Protein AF-A0A0F9SRW5-F1 (afdb_monomer_lite)

Organism: NCBI:txid412755

Structure (mmCIF, N/CA/C/O backbone):
data_AF-A0A0F9SRW5-F1
#
_entry.id   AF-A0A0F9SRW5-F1
#
loop_
_atom_site.group_PDB
_atom_site.id
_atom_site.type_symbol
_atom_site.label_atom_id
_atom_site.label_alt_id
_atom_site.label_comp_id
_atom_site.label_asym_id
_atom_site.label_entity_id
_atom_site.label_seq_id
_atom_site.pdbx_PDB_ins_code
_atom_site.Cartn_x
_atom_site.Cartn_y
_atom_site.Cartn_z
_atom_site.occupancy
_atom_site.B_iso_or_equiv
_atom_site.auth_seq_id
_atom_site.auth_comp_id
_atom_site.auth_asym_id
_atom_site.auth_atom_id
_atom_site.pdbx_PDB_model_num
ATOM 1 N N . MET A 1 1 ? -14.595 15.034 21.358 1.00 38.56 1 MET A N 1
ATOM 2 C CA . MET A 1 1 ? -15.049 13.667 21.030 1.00 38.56 1 MET A CA 1
ATOM 3 C C . MET A 1 1 ? -14.320 13.246 19.767 1.00 38.56 1 MET A C 1
ATOM 5 O O . MET A 1 1 ? -14.641 13.761 18.704 1.00 38.56 1 MET A O 1
ATOM 9 N N . ALA A 1 2 ? -13.262 12.443 19.890 1.00 40.38 2 ALA A N 1
ATOM 10 C CA . ALA A 1 2 ? -12.599 11.871 18.722 1.00 40.38 2 ALA A CA 1
ATOM 11 C C . ALA A 1 2 ? -13.550 10.826 18.127 1.00 40.38 2 ALA A C 1
ATOM 13 O O . ALA A 1 2 ? -14.071 10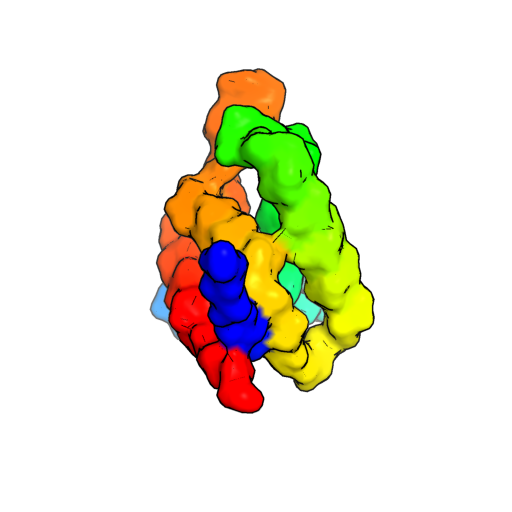.000 18.872 1.00 40.38 2 ALA A O 1
ATOM 14 N N . LYS A 1 3 ? -13.838 10.898 16.824 1.00 45.38 3 LYS A N 1
ATOM 15 C CA . LYS A 1 3 ? -14.499 9.785 16.140 1.00 45.38 3 LYS A CA 1
ATOM 16 C C . LYS A 1 3 ? -13.555 8.591 16.265 1.00 45.38 3 LYS A C 1
ATOM 18 O O . LYS A 1 3 ? -12.426 8.692 15.789 1.00 45.38 3 LYS A O 1
ATOM 23 N N . GLU A 1 4 ? -13.983 7.518 16.925 1.00 49.00 4 GLU A N 1
ATOM 24 C CA . GLU A 1 4 ? -13.335 6.216 16.772 1.00 49.00 4 GLU A CA 1
ATOM 25 C C . GLU A 1 4 ? -13.381 5.894 15.280 1.00 49.00 4 GLU A C 1
ATOM 27 O O . GLU A 1 4 ? -14.442 5.652 14.705 1.00 49.00 4 GLU A O 1
ATOM 32 N N . GLY A 1 5 ? -12.239 6.051 14.617 1.00 60.34 5 GLY A N 1
ATOM 33 C CA . GLY A 1 5 ? -12.093 5.614 13.245 1.00 60.34 5 GLY A CA 1
ATOM 34 C C . GLY A 1 5 ? -12.158 4.098 13.257 1.00 60.34 5 GLY A C 1
ATOM 35 O O . GLY A 1 5 ? -11.342 3.462 13.918 1.00 60.34 5 GLY A O 1
ATOM 36 N N . THR A 1 6 ? -13.155 3.531 12.588 1.00 82.69 6 THR A N 1
ATOM 37 C CA . THR A 1 6 ? -13.296 2.083 12.440 1.00 82.69 6 THR A CA 1
ATOM 38 C C . THR A 1 6 ? -12.045 1.528 11.772 1.00 82.69 6 THR A C 1
ATOM 40 O O . THR A 1 6 ? -11.682 1.994 10.689 1.00 82.69 6 THR A O 1
ATOM 43 N N . ASN A 1 7 ? -11.396 0.545 12.398 1.00 91.50 7 ASN A N 1
ATOM 44 C CA . ASN A 1 7 ? -10.249 -0.134 11.805 1.00 91.50 7 ASN A CA 1
ATOM 45 C C . ASN A 1 7 ? -10.617 -0.734 10.437 1.00 91.50 7 ASN A C 1
ATOM 47 O O . ASN A 1 7 ? -11.784 -1.021 10.139 1.00 91.50 7 ASN A O 1
ATOM 51 N N . LYS A 1 8 ? -9.604 -0.901 9.592 1.00 94.38 8 LYS A N 1
ATOM 52 C CA . LYS A 1 8 ? -9.723 -1.333 8.203 1.00 94.38 8 LYS A CA 1
ATOM 53 C C . LYS A 1 8 ? -8.964 -2.623 7.978 1.00 94.38 8 LYS A C 1
ATOM 55 O O . LYS A 1 8 ? -7.760 -2.668 8.203 1.00 94.38 8 LYS A O 1
ATOM 60 N N . LEU A 1 9 ? -9.649 -3.644 7.482 1.00 93.94 9 LEU A N 1
ATOM 61 C CA . LEU A 1 9 ? -9.029 -4.901 7.092 1.00 93.94 9 LEU A CA 1
ATOM 62 C C . LEU A 1 9 ? -8.623 -4.827 5.617 1.00 93.94 9 LEU A C 1
ATOM 64 O O . LEU A 1 9 ? -9.476 -4.774 4.732 1.00 93.94 9 LEU A O 1
ATOM 68 N N . LEU A 1 10 ? -7.318 -4.795 5.352 1.00 94.12 10 LEU A N 1
ATO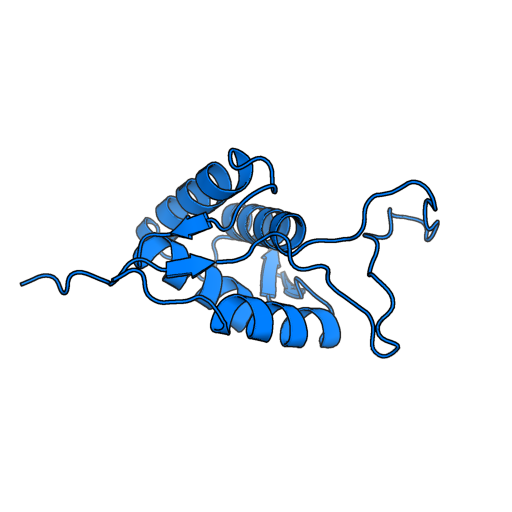M 69 C CA . LEU A 1 10 ? -6.754 -4.686 4.008 1.00 94.12 10 LEU A CA 1
ATOM 70 C C . LEU A 1 10 ? -6.113 -6.010 3.583 1.00 94.12 10 LEU A C 1
ATOM 72 O O . LEU A 1 10 ? -5.138 -6.456 4.193 1.00 94.12 10 LEU A O 1
ATOM 76 N N . ASP A 1 11 ? -6.611 -6.624 2.506 1.00 93.81 11 ASP A N 1
ATOM 77 C CA . ASP A 1 11 ? -5.985 -7.827 1.949 1.00 93.81 11 ASP A CA 1
ATOM 78 C C . ASP A 1 11 ? -4.741 -7.463 1.123 1.00 93.81 11 ASP A C 1
ATOM 80 O O . ASP A 1 11 ? -4.815 -7.155 -0.068 1.00 93.81 11 ASP A O 1
ATOM 84 N N . ILE A 1 12 ? -3.578 -7.515 1.778 1.00 92.12 12 ILE A N 1
ATOM 85 C CA . ILE A 1 12 ? -2.265 -7.206 1.192 1.00 92.12 12 ILE A CA 1
ATOM 86 C C . ILE A 1 12 ? -1.696 -8.326 0.302 1.00 92.12 12 ILE A C 1
ATOM 88 O O . ILE A 1 12 ? -0.592 -8.190 -0.232 1.00 92.12 12 ILE A O 1
ATOM 92 N N . ARG A 1 13 ? -2.413 -9.443 0.153 1.00 91.31 13 ARG A N 1
ATOM 93 C CA . ARG A 1 13 ? -1.967 -10.637 -0.588 1.00 91.31 13 ARG A CA 1
ATOM 94 C C . ARG A 1 13 ? -2.369 -10.591 -2.053 1.00 91.31 13 ARG A C 1
ATOM 96 O O . ARG A 1 13 ? -1.825 -11.341 -2.856 1.00 91.31 13 ARG A O 1
ATOM 103 N N . GLN A 1 14 ? -3.310 -9.709 -2.383 1.00 91.56 14 GLN A N 1
ATOM 104 C CA . GLN A 1 14 ? -3.807 -9.507 -3.736 1.00 91.56 14 GLN A CA 1
ATOM 105 C C . GLN A 1 14 ? -2.645 -9.268 -4.702 1.00 91.56 14 GLN A C 1
ATOM 107 O O . GLN A 1 14 ? -1.794 -8.411 -4.459 1.00 91.56 14 GLN A O 1
ATOM 112 N N . VAL A 1 15 ? -2.606 -10.054 -5.774 1.00 91.00 15 VAL A N 1
ATOM 113 C CA . VAL A 1 15 ? -1.595 -9.971 -6.829 1.00 91.00 15 VAL A CA 1
ATOM 114 C C . VAL A 1 15 ? -2.011 -8.899 -7.828 1.00 91.00 15 VAL A C 1
ATOM 116 O O . VAL A 1 15 ? -3.156 -8.880 -8.279 1.00 91.00 15 VAL A O 1
ATOM 119 N N . LEU A 1 16 ? -1.084 -8.009 -8.173 1.00 87.50 16 LEU A N 1
ATOM 120 C CA . LEU A 1 16 ? -1.275 -7.047 -9.249 1.00 87.50 16 LEU A CA 1
ATOM 121 C C . LEU A 1 16 ? -1.160 -7.746 -10.599 1.00 87.50 16 LEU A C 1
ATOM 123 O O . LEU A 1 16 ? -0.338 -8.645 -10.771 1.00 87.50 16 LEU A O 1
ATOM 127 N N . THR A 1 17 ? -1.941 -7.291 -11.570 1.00 86.56 17 THR A N 1
ATOM 128 C CA . THR A 1 17 ? -2.006 -7.880 -12.907 1.00 86.56 17 THR A CA 1
ATOM 129 C C . THR A 1 17 ? -1.952 -6.807 -13.984 1.00 86.56 17 THR A C 1
ATOM 131 O O . THR A 1 17 ? -2.408 -5.685 -13.778 1.00 86.56 17 THR A O 1
ATOM 134 N N . ASP A 1 18 ? -1.435 -7.155 -15.156 1.00 81.25 18 ASP A N 1
ATOM 135 C CA . ASP A 1 18 ? -1.562 -6.318 -16.346 1.00 81.25 18 ASP A CA 1
ATOM 136 C C . ASP A 1 18 ? -2.999 -6.330 -16.914 1.00 81.25 18 ASP A C 1
ATOM 138 O O . ASP A 1 18 ? -3.918 -6.942 -16.358 1.00 81.25 18 ASP A O 1
ATOM 142 N N . PHE A 1 19 ? -3.200 -5.650 -18.047 1.00 77.62 19 PHE A N 1
ATOM 143 C CA . PHE A 1 19 ? -4.489 -5.597 -18.748 1.00 77.62 19 PHE A CA 1
ATOM 144 C C . PHE A 1 19 ? -4.972 -6.949 -19.283 1.00 77.62 19 PHE A C 1
ATOM 146 O O . PHE A 1 19 ? -6.160 -7.104 -19.559 1.00 77.62 19 PHE A O 1
ATOM 153 N N . GLU A 1 20 ? -4.069 -7.912 -19.456 1.00 83.56 20 GLU A N 1
ATOM 154 C CA . GLU A 1 20 ? -4.391 -9.270 -19.890 1.00 83.56 20 GLU A CA 1
ATOM 155 C C . GLU A 1 20 ? -4.671 -10.195 -18.691 1.00 83.56 20 GLU A C 1
ATOM 157 O O . GLU A 1 20 ? -4.930 -11.385 -18.876 1.00 83.56 20 GLU A O 1
ATOM 162 N N . GLY A 1 21 ? -4.627 -9.664 -17.461 1.00 82.06 21 GLY A N 1
ATOM 163 C CA . GLY A 1 21 ? -4.814 -10.421 -16.226 1.00 82.06 21 GLY A CA 1
ATOM 164 C C . GLY A 1 21 ? -3.588 -11.239 -15.814 1.00 82.06 21 GLY A C 1
ATOM 165 O O . GLY A 1 21 ? -3.698 -12.090 -14.930 1.00 82.06 21 GLY A O 1
ATOM 166 N N . LYS A 1 22 ? -2.420 -11.011 -16.425 1.00 84.75 22 LYS A N 1
ATOM 167 C CA . LYS A 1 22 ? -1.185 -11.711 -16.052 1.00 84.75 22 LYS A CA 1
ATOM 168 C C . LYS A 1 22 ? -0.547 -11.034 -14.842 1.00 84.75 22 LYS A C 1
ATOM 170 O O . LYS A 1 22 ? -0.476 -9.805 -14.823 1.00 84.75 22 LYS A O 1
ATOM 175 N N . PRO A 1 23 ? -0.042 -11.794 -13.857 1.00 86.00 23 PRO A N 1
ATOM 176 C CA . PRO A 1 23 ? 0.654 -11.225 -12.711 1.00 86.00 23 PRO A CA 1
ATOM 177 C C . PRO A 1 23 ? 1.804 -10.301 -13.111 1.00 86.00 23 PRO A C 1
ATOM 179 O O . PRO A 1 23 ? 2.667 -10.666 -13.914 1.00 86.00 23 PRO A O 1
ATOM 182 N N . LEU A 1 24 ? 1.841 -9.113 -12.510 1.00 82.19 24 LEU A N 1
ATOM 183 C CA . LEU A 1 24 ? 2.981 -8.219 -12.629 1.00 82.19 24 LEU A CA 1
ATOM 184 C C . LEU A 1 24 ? 4.150 -8.777 -11.824 1.00 82.19 24 LEU A C 1
ATOM 186 O O . LEU A 1 24 ? 4.009 -9.217 -10.681 1.00 82.19 24 LEU A O 1
ATOM 190 N N . LYS A 1 25 ? 5.346 -8.673 -12.388 1.00 78.44 25 LYS A N 1
ATOM 191 C CA . LYS A 1 25 ? 6.607 -8.912 -11.687 1.00 78.44 25 LYS A CA 1
ATOM 192 C C . LYS A 1 25 ? 7.355 -7.590 -11.661 1.00 78.44 25 LYS A C 1
ATOM 194 O O . LYS A 1 25 ? 7.468 -6.962 -12.713 1.00 78.44 25 LYS A O 1
ATOM 199 N N . PHE A 1 26 ? 7.854 -7.149 -10.502 1.00 67.69 26 PHE A N 1
ATOM 200 C CA . PHE A 1 26 ? 8.754 -5.996 -10.482 1.00 67.69 26 PHE A CA 1
ATOM 201 C C . PHE A 1 26 ? 9.913 -6.290 -11.431 1.00 67.69 26 PHE A C 1
ATOM 203 O O . PHE A 1 26 ? 10.690 -7.215 -11.191 1.00 67.69 26 PHE A O 1
ATOM 210 N N . GLN A 1 27 ? 9.996 -5.528 -12.519 1.00 57.00 27 GLN A N 1
ATOM 211 C CA . GLN A 1 27 ? 11.161 -5.564 -13.383 1.00 57.00 27 GLN A CA 1
ATOM 212 C C . GLN A 1 27 ? 12.346 -5.085 -12.550 1.00 57.00 27 GLN A C 1
ATOM 214 O O . GLN A 1 27 ? 12.288 -4.010 -11.945 1.00 57.00 27 GLN A O 1
ATOM 219 N N . GLU A 1 28 ? 13.406 -5.885 -12.485 1.00 49.25 28 GLU A N 1
ATOM 220 C CA . GLU A 1 28 ? 14.690 -5.313 -12.118 1.00 49.25 28 GLU A CA 1
ATOM 221 C C . GLU A 1 28 ? 15.163 -4.395 -13.244 1.00 49.25 28 GLU A C 1
ATOM 223 O O . GLU A 1 28 ? 14.834 -4.569 -14.423 1.00 49.25 28 GLU A O 1
ATOM 228 N N . VAL A 1 29 ? 15.903 -3.374 -12.825 1.00 42.75 29 VAL A N 1
ATOM 229 C CA . VAL A 1 29 ? 16.662 -2.463 -13.677 1.00 42.75 29 VAL A CA 1
ATOM 230 C C . VAL A 1 29 ? 17.392 -3.295 -14.747 1.00 42.75 29 VAL A C 1
ATOM 232 O O . VAL A 1 29 ? 17.975 -4.321 -14.414 1.00 42.75 29 VAL A O 1
ATOM 235 N N . ASP A 1 30 ? 17.306 -2.875 -16.013 1.00 41.16 30 ASP A N 1
ATOM 236 C CA . ASP A 1 30 ? 17.830 -3.543 -17.227 1.00 41.16 30 ASP A CA 1
ATOM 237 C C . ASP A 1 30 ? 16.932 -4.589 -17.924 1.00 41.16 30 ASP A C 1
ATOM 239 O O . ASP A 1 30 ? 17.375 -5.294 -18.832 1.00 41.16 30 ASP A O 1
ATOM 243 N N . GLY A 1 31 ? 15.633 -4.640 -17.608 1.00 50.94 31 GLY A N 1
ATOM 244 C CA . GLY A 1 31 ? 14.630 -5.243 -18.503 1.00 50.94 31 GLY A CA 1
ATOM 245 C C . GLY A 1 31 ? 14.613 -6.776 -18.550 1.00 50.94 31 GLY A C 1
ATOM 246 O O . GLY A 1 31 ? 13.966 -7.352 -19.427 1.00 50.94 31 GLY A O 1
ATOM 247 N N . GLN A 1 32 ? 15.276 -7.455 -17.610 1.00 49.16 32 GLN A N 1
ATOM 248 C CA . GLN A 1 32 ? 15.147 -8.903 -17.442 1.00 49.16 32 GLN A CA 1
ATOM 249 C C . GLN A 1 32 ? 14.019 -9.242 -16.465 1.00 49.16 32 GLN A C 1
ATOM 251 O O . GLN A 1 32 ? 14.053 -8.906 -15.282 1.00 49.16 32 GLN A O 1
ATOM 256 N N . VAL A 1 33 ? 13.014 -9.962 -16.965 1.00 55.66 33 VAL A N 1
ATOM 257 C CA . VAL A 1 33 ? 12.001 -10.607 -16.127 1.00 55.66 33 VAL A CA 1
ATOM 258 C C . VAL A 1 33 ? 12.603 -11.899 -15.584 1.00 55.66 33 VAL A C 1
ATOM 260 O O . VAL A 1 33 ? 12.744 -12.883 -16.307 1.00 55.66 33 VAL A O 1
ATOM 263 N N . LEU A 1 34 ? 12.959 -11.903 -14.303 1.00 55.88 34 LEU A N 1
ATOM 264 C CA . LEU A 1 34 ? 13.384 -13.111 -13.603 1.00 55.88 34 LEU A CA 1
ATOM 265 C C . LEU A 1 34 ? 12.160 -14.020 -13.385 1.00 55.88 34 LEU A C 1
ATOM 267 O O . LEU A 1 34 ? 11.242 -13.695 -12.628 1.00 55.88 34 LEU A O 1
ATOM 271 N N . ALA A 1 35 ? 12.101 -15.137 -14.117 1.00 58.75 35 ALA A N 1
ATOM 272 C CA . ALA A 1 35 ? 10.949 -16.044 -14.136 1.00 58.75 35 ALA A CA 1
ATOM 273 C C . ALA A 1 35 ? 10.650 -16.678 -12.764 1.00 58.75 35 ALA A C 1
ATOM 275 O O . ALA A 1 35 ? 9.497 -17.008 -12.486 1.00 58.75 35 ALA A O 1
ATOM 276 N N . ASP A 1 36 ? 11.661 -16.784 -11.908 1.00 64.94 36 ASP A N 1
ATOM 277 C CA . ASP A 1 36 ? 11.634 -17.330 -10.551 1.00 64.94 36 ASP A CA 1
ATOM 278 C C . ASP A 1 36 ? 11.204 -16.319 -9.477 1.00 64.94 36 ASP A C 1
ATOM 280 O O . ASP A 1 36 ? 11.032 -16.699 -8.316 1.00 64.94 36 ASP A O 1
ATOM 284 N N . ARG A 1 37 ? 10.979 -15.045 -9.831 1.00 66.00 37 ARG A N 1
ATOM 285 C CA . ARG A 1 37 ? 10.481 -14.074 -8.854 1.00 66.00 37 ARG A CA 1
ATOM 286 C C . ARG A 1 37 ? 9.005 -14.270 -8.518 1.00 66.00 37 ARG A C 1
ATOM 288 O O . ARG A 1 37 ? 8.211 -14.548 -9.429 1.00 66.00 37 ARG A O 1
ATOM 295 N N . PRO A 1 38 ? 8.649 -14.077 -7.230 1.00 73.25 38 PRO A N 1
ATOM 296 C CA . PRO A 1 38 ? 7.267 -14.103 -6.785 1.00 73.25 38 PRO A CA 1
ATOM 297 C C . PRO A 1 38 ? 6.474 -12.973 -7.440 1.00 73.25 38 PRO A C 1
ATOM 299 O O . PRO A 1 38 ? 7.017 -11.909 -7.754 1.00 73.25 38 PRO A O 1
ATOM 302 N N . ASP A 1 39 ? 5.181 -13.218 -7.623 1.00 85.44 39 ASP A N 1
ATOM 303 C CA . ASP A 1 39 ? 4.260 -12.231 -8.167 1.00 85.44 39 ASP A CA 1
ATOM 304 C C . ASP A 1 39 ? 4.182 -10.988 -7.272 1.00 85.44 39 ASP A C 1
ATOM 306 O O . ASP A 1 39 ? 4.283 -11.045 -6.040 1.00 85.44 39 ASP A O 1
ATOM 310 N N . THR A 1 40 ? 3.991 -9.836 -7.906 1.00 87.06 40 THR A N 1
ATOM 311 C CA . THR A 1 40 ? 3.899 -8.553 -7.212 1.00 87.06 40 THR A CA 1
ATOM 312 C C . THR A 1 40 ? 2.570 -8.461 -6.482 1.00 87.06 40 THR A C 1
ATOM 314 O O . THR A 1 40 ? 1.528 -8.253 -7.093 1.00 87.06 40 THR A O 1
ATOM 317 N N . THR A 1 41 ? 2.603 -8.590 -5.159 1.00 90.94 41 THR A N 1
ATOM 318 C CA . THR A 1 41 ? 1.416 -8.383 -4.317 1.00 90.94 41 THR A CA 1
ATOM 319 C C . THR A 1 41 ? 1.259 -6.934 -3.860 1.00 90.94 41 THR A C 1
ATOM 321 O O . THR A 1 41 ? 2.229 -6.166 -3.823 1.00 90.94 41 THR A O 1
ATOM 324 N N . LEU A 1 42 ? 0.051 -6.584 -3.411 1.00 91.50 42 LEU A N 1
ATOM 325 C CA . LEU A 1 42 ? -0.263 -5.294 -2.806 1.00 91.50 42 LEU A CA 1
ATOM 326 C C . LEU A 1 42 ? 0.693 -4.959 -1.651 1.00 91.50 42 LEU A C 1
ATOM 328 O O . LEU A 1 42 ? 1.143 -3.820 -1.553 1.00 91.50 42 LEU A O 1
ATOM 332 N N . LYS A 1 43 ? 1.094 -5.945 -0.832 1.00 91.50 43 LYS A N 1
ATOM 333 C CA . LYS A 1 43 ? 2.106 -5.766 0.226 1.00 91.50 43 LYS A CA 1
ATOM 334 C C . LYS A 1 43 ? 3.365 -5.086 -0.307 1.00 91.50 43 LYS A C 1
ATOM 336 O O . LYS A 1 43 ? 3.823 -4.099 0.264 1.00 91.50 43 LYS A O 1
ATOM 341 N N . HIS A 1 44 ? 3.940 -5.617 -1.382 1.00 88.19 44 HIS A N 1
ATOM 342 C CA . HIS A 1 44 ? 5.207 -5.116 -1.901 1.00 88.19 44 HIS A CA 1
ATOM 343 C C . HIS A 1 44 ? 5.078 -3.687 -2.430 1.00 88.19 44 HIS A C 1
ATOM 345 O O . HIS A 1 44 ? 5.943 -2.843 -2.194 1.00 88.19 44 HIS A O 1
ATOM 351 N N . VAL A 1 45 ? 3.970 -3.413 -3.115 1.00 88.56 45 VAL A N 1
ATOM 352 C CA . VAL A 1 45 ? 3.650 -2.097 -3.665 1.00 88.56 45 VAL A CA 1
ATOM 353 C C . VAL A 1 45 ? 3.482 -1.068 -2.554 1.00 88.56 45 VAL A C 1
ATOM 355 O O . VAL A 1 45 ? 4.088 -0.000 -2.620 1.00 88.56 45 VAL A O 1
ATOM 358 N N . LEU A 1 46 ? 2.712 -1.394 -1.512 1.00 91.06 46 LEU A N 1
ATOM 359 C CA . LEU A 1 46 ? 2.506 -0.510 -0.367 1.00 91.06 46 LEU A CA 1
ATOM 360 C C . LEU A 1 46 ? 3.824 -0.210 0.347 1.00 91.06 46 LEU A C 1
ATOM 362 O O . LEU A 1 46 ? 4.100 0.948 0.645 1.00 91.06 46 LEU A O 1
ATOM 366 N N . LEU A 1 47 ? 4.673 -1.217 0.566 1.00 90.50 47 LEU A N 1
ATOM 367 C CA . LEU A 1 47 ? 5.987 -1.011 1.182 1.00 90.50 47 LEU A CA 1
ATOM 368 C C . LEU A 1 47 ? 6.879 -0.091 0.342 1.00 90.50 47 LEU A C 1
ATOM 370 O O . LEU A 1 47 ? 7.505 0.814 0.896 1.00 90.50 47 LEU A O 1
ATOM 374 N N . ARG A 1 48 ? 6.897 -0.262 -0.987 1.00 86.12 48 ARG A N 1
ATOM 375 C CA . ARG A 1 48 ? 7.619 0.638 -1.899 1.00 86.12 48 ARG A CA 1
ATOM 376 C C . ARG A 1 48 ? 7.069 2.064 -1.818 1.00 86.12 48 ARG A C 1
ATOM 378 O O . ARG A 1 48 ? 7.845 3.002 -1.662 1.00 86.12 48 ARG A O 1
ATOM 385 N N . ALA A 1 49 ? 5.749 2.225 -1.874 1.00 87.50 49 ALA A N 1
ATOM 386 C CA . ALA A 1 49 ? 5.079 3.523 -1.825 1.00 87.50 49 ALA A CA 1
ATOM 387 C C . ALA A 1 49 ? 5.361 4.273 -0.518 1.00 87.50 49 ALA A C 1
ATOM 389 O O . ALA A 1 49 ? 5.723 5.449 -0.538 1.00 87.50 49 ALA A O 1
ATOM 390 N N . LEU A 1 50 ? 5.243 3.579 0.617 1.00 89.69 50 LEU A N 1
ATOM 391 C CA . LEU A 1 50 ? 5.484 4.130 1.950 1.00 89.69 50 LEU A CA 1
ATOM 392 C C . LEU A 1 50 ? 6.962 4.492 2.141 1.00 89.69 50 LEU A C 1
ATOM 394 O O . LEU A 1 50 ? 7.263 5.568 2.656 1.00 89.69 50 LEU A O 1
ATOM 398 N N . ALA A 1 51 ? 7.891 3.657 1.662 1.00 86.56 51 ALA A N 1
ATOM 399 C CA . ALA A 1 51 ? 9.319 3.973 1.683 1.00 86.56 51 ALA A CA 1
ATOM 400 C C . ALA A 1 51 ? 9.640 5.219 0.840 1.00 86.56 51 ALA A C 1
ATOM 402 O O . ALA A 1 51 ? 10.358 6.112 1.295 1.00 86.56 51 ALA A O 1
ATOM 403 N N . SER A 1 52 ? 9.073 5.322 -0.365 1.00 84.19 52 SER A N 1
ATOM 404 C CA . SER A 1 52 ? 9.218 6.502 -1.221 1.00 84.19 52 SER A CA 1
ATOM 405 C C . SER A 1 52 ? 8.623 7.758 -0.579 1.00 84.19 52 SER A C 1
ATOM 407 O O . SER A 1 52 ? 9.278 8.797 -0.575 1.00 84.19 52 SER A O 1
ATOM 409 N N . ALA A 1 53 ? 7.429 7.671 0.012 1.00 83.88 53 ALA A N 1
ATOM 410 C CA . ALA A 1 53 ? 6.774 8.792 0.686 1.00 83.88 53 ALA A CA 1
ATOM 411 C C . ALA A 1 53 ? 7.548 9.265 1.928 1.00 83.88 53 ALA A C 1
ATOM 413 O O . ALA A 1 53 ? 7.678 10.469 2.148 1.00 83.88 53 ALA A O 1
ATOM 414 N N . ASN A 1 54 ? 8.129 8.339 2.697 1.00 80.12 54 ASN A N 1
ATOM 415 C CA . ASN A 1 54 ? 8.977 8.672 3.842 1.00 80.12 54 ASN A CA 1
ATOM 416 C C . ASN A 1 54 ? 10.241 9.443 3.417 1.00 80.12 54 ASN A C 1
ATOM 418 O O . ASN A 1 54 ? 10.670 10.368 4.101 1.00 80.12 54 ASN A O 1
ATOM 422 N N . ASN A 1 55 ? 10.802 9.105 2.252 1.00 73.19 55 ASN A N 1
ATOM 423 C CA . ASN A 1 55 ? 11.976 9.774 1.686 1.00 73.19 55 ASN A CA 1
ATOM 424 C C . ASN A 1 55 ? 11.643 11.069 0.917 1.00 73.19 55 ASN A C 1
ATOM 426 O O . ASN A 1 55 ? 12.546 11.823 0.562 1.00 73.19 55 ASN A O 1
ATOM 430 N N . SER A 1 56 ? 10.367 11.329 0.614 1.00 71.12 56 SER A N 1
ATOM 431 C CA . SER A 1 56 ? 9.897 12.450 -0.215 1.00 71.12 56 SER A CA 1
ATOM 432 C C . SER A 1 56 ? 8.717 13.151 0.450 1.00 71.12 56 SER A C 1
ATOM 434 O O . SER A 1 56 ? 7.560 13.047 0.051 1.00 71.12 56 SER A O 1
ATOM 436 N N . SER A 1 57 ? 9.041 13.897 1.500 1.00 59.03 57 SER A N 1
ATOM 437 C CA . SER A 1 57 ? 8.123 14.450 2.496 1.00 59.03 57 SER A CA 1
ATOM 438 C C . SER A 1 57 ? 7.317 15.687 2.074 1.00 59.03 57 SER A C 1
ATOM 440 O O . SER A 1 57 ? 6.784 16.378 2.938 1.00 59.03 57 SER A O 1
ATOM 442 N N . ALA A 1 58 ? 7.258 16.043 0.789 1.00 60.47 58 ALA A N 1
ATOM 443 C CA . ALA A 1 58 ? 6.795 17.376 0.386 1.00 60.47 58 ALA A CA 1
ATOM 444 C C . ALA A 1 58 ? 5.295 17.639 0.612 1.00 60.47 58 ALA A C 1
ATOM 446 O O . ALA A 1 58 ? 4.912 18.793 0.774 1.00 60.47 58 ALA A O 1
ATOM 447 N N . ASN A 1 59 ? 4.472 16.585 0.667 1.00 71.38 59 ASN A N 1
ATOM 448 C CA . ASN A 1 59 ? 3.005 16.691 0.725 1.00 71.38 59 ASN A CA 1
ATOM 449 C C . ASN A 1 59 ? 2.397 16.069 2.000 1.00 71.38 59 ASN A C 1
ATOM 451 O O . ASN A 1 59 ? 1.183 15.853 2.074 1.00 71.38 59 ASN A O 1
ATOM 455 N N . LEU A 1 60 ? 3.235 15.754 2.995 1.00 80.19 60 LEU A N 1
ATOM 456 C CA . LEU A 1 60 ? 2.828 15.132 4.255 1.00 80.19 60 LEU A CA 1
ATOM 457 C C . LEU A 1 60 ? 3.237 16.005 5.444 1.00 80.19 60 LEU A C 1
ATOM 459 O O . LEU A 1 60 ? 4.372 16.478 5.529 1.00 80.19 60 LEU A O 1
ATOM 463 N N . THR A 1 61 ? 2.315 16.177 6.383 1.00 85.38 61 THR A N 1
ATOM 464 C CA . THR A 1 61 ? 2.586 16.752 7.705 1.00 85.38 61 THR A CA 1
ATOM 465 C C . THR A 1 61 ? 3.478 15.821 8.531 1.00 85.38 61 THR A C 1
ATOM 467 O O . THR A 1 61 ? 3.595 14.632 8.236 1.00 85.38 61 THR A O 1
ATOM 470 N N . ASP A 1 62 ? 4.101 16.322 9.598 1.00 83.94 62 ASP A N 1
ATOM 471 C CA . ASP A 1 62 ? 4.972 15.489 10.442 1.00 83.94 62 ASP A CA 1
ATOM 472 C C . ASP A 1 62 ? 4.214 14.350 11.146 1.00 83.94 62 ASP A C 1
ATOM 474 O O . ASP A 1 62 ? 4.738 13.243 11.264 1.00 83.94 62 ASP A O 1
ATOM 478 N N . ALA A 1 63 ? 2.953 14.580 11.527 1.00 85.25 63 ALA A N 1
ATOM 479 C CA . ALA A 1 63 ? 2.079 13.533 12.055 1.00 85.25 63 ALA A CA 1
ATOM 480 C C . ALA A 1 63 ? 1.787 12.448 11.001 1.00 85.25 63 ALA A C 1
ATOM 482 O O . ALA A 1 63 ? 1.837 11.257 11.297 1.00 85.25 63 ALA A O 1
ATOM 483 N N . GLU A 1 64 ? 1.546 12.841 9.747 1.00 87.88 64 GLU A N 1
ATOM 484 C CA . GLU A 1 64 ? 1.357 11.888 8.649 1.00 87.88 64 GLU A CA 1
ATOM 485 C C . GLU A 1 64 ? 2.631 11.090 8.358 1.00 87.88 64 GLU A C 1
ATOM 487 O O . GLU A 1 64 ? 2.534 9.901 8.076 1.00 87.88 64 GLU A O 1
ATOM 492 N N . LYS A 1 65 ? 3.824 11.683 8.482 1.00 86.31 65 LYS A N 1
ATOM 493 C CA . LYS A 1 65 ? 5.093 10.952 8.313 1.00 86.31 65 LYS A CA 1
ATOM 494 C C . LYS A 1 65 ? 5.280 9.861 9.366 1.00 86.31 65 LYS A C 1
ATOM 496 O O . LYS A 1 65 ? 5.716 8.767 9.014 1.00 86.31 65 LYS A O 1
ATOM 501 N N . MET A 1 66 ? 4.917 10.120 10.628 1.00 88.19 66 MET A N 1
ATOM 502 C CA . MET A 1 66 ? 4.907 9.062 11.650 1.00 88.19 66 MET A CA 1
ATOM 503 C C . MET A 1 66 ? 3.946 7.940 11.260 1.00 88.19 66 MET A C 1
ATOM 505 O O . MET A 1 66 ? 4.339 6.777 11.272 1.00 88.19 66 MET A O 1
ATOM 509 N N . ASN A 1 67 ? 2.740 8.282 10.798 1.00 90.06 67 ASN A N 1
ATOM 510 C CA . ASN A 1 67 ? 1.770 7.284 10.347 1.00 90.06 67 ASN A CA 1
ATOM 511 C C . ASN A 1 67 ? 2.262 6.487 9.125 1.00 90.06 67 ASN A C 1
ATOM 513 O O . ASN A 1 67 ? 1.994 5.291 9.047 1.00 90.06 67 ASN A O 1
ATOM 517 N N . VAL A 1 68 ? 3.005 7.102 8.191 1.00 89.56 68 VAL A N 1
ATOM 518 C CA . VAL A 1 68 ? 3.658 6.397 7.068 1.00 89.56 68 VAL A CA 1
ATOM 519 C C . VAL A 1 68 ? 4.655 5.369 7.582 1.00 89.56 68 VAL A C 1
ATOM 521 O O . VAL A 1 68 ? 4.631 4.214 7.151 1.00 89.56 68 VAL A O 1
ATOM 524 N N . TYR A 1 69 ? 5.533 5.785 8.494 1.00 89.00 69 TYR A N 1
ATOM 525 C CA . TYR A 1 69 ? 6.537 4.908 9.081 1.00 89.00 69 TYR A CA 1
ATOM 526 C C . TYR A 1 69 ? 5.886 3.744 9.840 1.00 89.00 69 TYR A C 1
ATOM 528 O O . TYR A 1 69 ? 6.245 2.584 9.622 1.00 89.00 69 TYR A O 1
ATOM 536 N N . ASP A 1 70 ? 4.883 4.038 10.667 1.00 90.19 70 ASP A N 1
ATOM 537 C CA . ASP A 1 70 ? 4.169 3.040 11.460 1.00 90.19 70 ASP A CA 1
ATOM 538 C C . ASP A 1 70 ? 3.396 2.056 10.578 1.00 90.19 70 ASP A C 1
ATOM 540 O O . ASP A 1 70 ? 3.497 0.846 10.786 1.00 90.19 70 ASP A O 1
ATOM 544 N N . ALA A 1 71 ? 2.689 2.540 9.552 1.00 90.50 71 ALA A N 1
ATOM 545 C CA . ALA A 1 71 ? 2.006 1.688 8.581 1.00 90.50 71 ALA A CA 1
ATOM 546 C C . ALA A 1 71 ? 2.995 0.788 7.822 1.00 90.50 71 ALA A C 1
ATOM 548 O O . ALA A 1 71 ? 2.755 -0.412 7.675 1.00 90.50 71 ALA A O 1
ATOM 549 N N . GLY A 1 72 ? 4.135 1.337 7.387 1.00 90.69 72 GLY A N 1
ATOM 550 C CA . GLY A 1 72 ? 5.174 0.584 6.681 1.00 90.69 72 GLY A CA 1
ATOM 551 C C . GLY A 1 72 ? 5.783 -0.515 7.547 1.00 90.69 72 GLY A C 1
ATOM 552 O O . GLY A 1 72 ? 5.905 -1.660 7.108 1.00 90.69 72 GLY A O 1
ATOM 553 N N . LYS A 1 73 ? 6.094 -0.202 8.809 1.00 89.56 73 LYS A N 1
ATOM 554 C CA . LYS A 1 73 ? 6.566 -1.188 9.786 1.00 89.56 73 LYS A CA 1
ATOM 555 C C . LYS A 1 73 ? 5.518 -2.274 10.020 1.00 89.56 73 LYS A C 1
ATOM 557 O O . LYS A 1 73 ? 5.859 -3.455 9.999 1.00 89.56 73 LYS A O 1
ATOM 562 N N . PHE A 1 74 ? 4.261 -1.885 10.217 1.00 88.81 74 PHE A N 1
ATOM 563 C CA . PHE A 1 74 ? 3.168 -2.809 10.509 1.00 88.81 74 PHE A CA 1
ATOM 564 C C . PHE A 1 74 ? 2.895 -3.768 9.344 1.00 88.81 74 PHE A C 1
ATOM 566 O O . PHE A 1 74 ? 2.842 -4.978 9.543 1.00 88.81 74 PHE A O 1
ATOM 573 N N . ILE A 1 75 ? 2.825 -3.271 8.109 1.00 90.12 75 ILE A N 1
ATOM 574 C CA . ILE A 1 75 ? 2.690 -4.115 6.910 1.00 90.12 75 ILE A CA 1
ATOM 575 C C . ILE A 1 75 ? 3.936 -4.992 6.712 1.00 90.12 75 ILE A C 1
ATOM 577 O O . ILE A 1 75 ? 3.826 -6.154 6.318 1.00 90.12 75 ILE A O 1
ATOM 581 N N . GLY A 1 76 ? 5.128 -4.461 7.001 1.00 86.62 76 GLY A N 1
ATOM 582 C CA . GLY A 1 76 ? 6.399 -5.164 6.831 1.00 86.62 76 GLY A CA 1
ATOM 583 C C . GLY A 1 76 ? 6.512 -6.427 7.686 1.00 86.62 76 GLY A C 1
ATOM 584 O O . GLY A 1 76 ? 6.947 -7.463 7.177 1.00 86.62 76 GLY A O 1
ATOM 585 N N . ILE A 1 77 ? 6.073 -6.359 8.949 1.00 85.31 77 ILE A N 1
ATOM 586 C CA . ILE A 1 77 ? 6.123 -7.495 9.887 1.00 85.31 77 ILE A CA 1
ATOM 587 C C . ILE A 1 77 ? 5.092 -8.589 9.575 1.00 85.31 77 ILE A C 1
ATOM 589 O O . ILE A 1 77 ? 5.318 -9.745 9.928 1.00 85.31 77 ILE A O 1
ATOM 593 N N . HIS A 1 78 ? 3.984 -8.261 8.903 1.00 82.75 78 HIS A N 1
ATOM 594 C CA . HIS A 1 78 ? 2.972 -9.251 8.535 1.00 82.75 78 HIS A CA 1
ATOM 595 C C . HIS A 1 78 ? 3.500 -10.125 7.399 1.00 82.75 78 HIS A C 1
ATOM 597 O O . HIS A 1 78 ? 3.797 -9.631 6.314 1.00 82.75 78 HIS A O 1
ATOM 603 N N . GLN A 1 79 ? 3.604 -11.436 7.615 1.00 64.56 79 GLN A N 1
ATOM 604 C CA . GLN A 1 79 ? 4.225 -12.405 6.694 1.00 64.56 79 GLN A CA 1
ATOM 605 C C . GLN A 1 79 ? 3.455 -12.630 5.371 1.00 64.56 79 GLN A C 1
ATOM 607 O O . GLN A 1 79 ? 3.761 -13.554 4.631 1.00 64.56 79 GLN A O 1
ATOM 612 N N . GLY A 1 80 ? 2.495 -11.771 5.011 1.00 62.81 80 GLY A N 1
ATOM 613 C CA . GLY A 1 80 ? 1.752 -11.873 3.751 1.00 62.81 80 GLY A CA 1
ATOM 614 C C . GLY A 1 80 ? 0.826 -13.092 3.674 1.00 62.81 80 GLY A C 1
ATOM 615 O O . GLY A 1 80 ? 0.323 -13.391 2.599 1.00 62.81 80 GLY A O 1
ATOM 616 N N . SER A 1 81 ? 0.600 -13.796 4.785 1.00 65.38 81 SER A N 1
ATOM 617 C CA . SER A 1 81 ? -0.351 -14.908 4.886 1.00 65.38 81 SER A CA 1
ATOM 618 C C . SER A 1 81 ? -1.781 -14.435 5.147 1.00 65.38 81 SER A C 1
ATOM 620 O O . SER A 1 81 ? -2.729 -15.068 4.681 1.00 65.38 81 SER A O 1
ATOM 622 N N . ASP A 1 82 ? -1.941 -13.276 5.794 1.00 83.19 82 ASP A N 1
ATOM 623 C CA . ASP A 1 82 ? -3.224 -12.789 6.301 1.00 83.19 82 ASP A CA 1
ATOM 624 C C . ASP A 1 82 ? -3.486 -11.323 5.913 1.00 83.19 82 ASP A C 1
ATOM 626 O O . ASP A 1 82 ? -2.532 -10.557 5.712 1.00 83.19 82 ASP A O 1
ATOM 630 N N . PRO A 1 83 ? -4.765 -10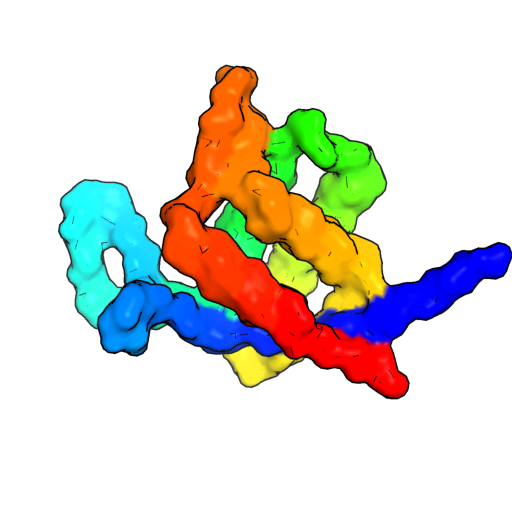.914 5.800 1.00 89.25 83 PRO A N 1
ATOM 631 C CA . PRO A 1 83 ? -5.137 -9.506 5.739 1.00 89.25 83 PRO A CA 1
ATOM 632 C C 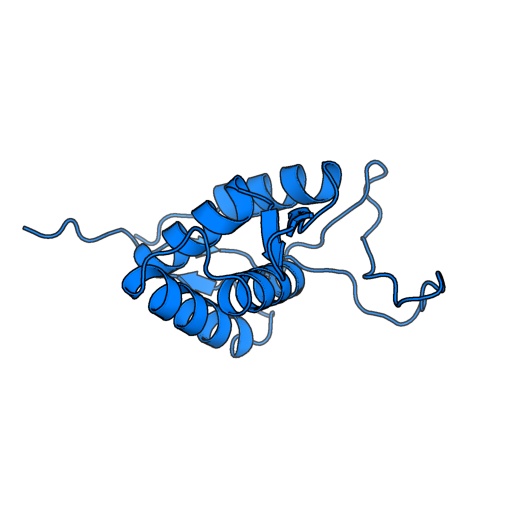. PRO A 1 83 ? -4.614 -8.736 6.958 1.00 89.25 83 PRO A C 1
ATOM 634 O O . PRO A 1 83 ? -4.458 -9.291 8.045 1.00 89.25 83 PRO A O 1
ATOM 637 N N . VAL A 1 84 ? -4.362 -7.443 6.779 1.00 91.75 84 VAL A N 1
ATOM 638 C CA . VAL A 1 84 ? -3.807 -6.574 7.822 1.00 91.75 84 VAL A CA 1
ATOM 639 C C . VAL A 1 84 ? -4.893 -5.650 8.349 1.00 91.75 84 VAL A C 1
ATOM 641 O O . VAL A 1 84 ? -5.509 -4.917 7.578 1.00 91.75 84 VAL A O 1
ATOM 644 N N . GLU A 1 85 ? -5.106 -5.666 9.662 1.00 92.94 85 GLU A N 1
ATOM 645 C CA . GLU A 1 85 ? -5.989 -4.722 10.343 1.00 92.94 85 GLU A CA 1
ATOM 646 C C . GLU A 1 85 ? -5.242 -3.416 10.632 1.00 92.94 85 GLU A C 1
ATOM 648 O O . GLU A 1 85 ? -4.400 -3.333 11.523 1.00 92.94 85 GLU A O 1
ATOM 653 N N . LEU A 1 86 ? -5.543 -2.388 9.851 1.00 91.94 86 LEU A N 1
ATOM 654 C CA . LEU A 1 86 ? -4.988 -1.051 9.979 1.00 91.94 86 LEU A CA 1
ATOM 655 C C . LEU A 1 86 ? -5.912 -0.190 10.830 1.00 91.94 86 LEU A C 1
ATOM 657 O O . LEU A 1 86 ? -7.130 -0.201 10.647 1.00 91.94 86 LEU A O 1
ATOM 661 N N . ASN A 1 87 ? -5.343 0.635 11.702 1.00 92.50 87 ASN A N 1
ATOM 662 C CA . ASN A 1 87 ? -6.139 1.702 12.295 1.00 92.50 87 ASN A CA 1
ATOM 663 C C . ASN A 1 87 ? -6.498 2.760 11.234 1.00 92.50 87 ASN A C 1
ATOM 665 O O . ASN A 1 87 ? -5.882 2.839 10.165 1.00 92.50 87 ASN A O 1
ATOM 669 N N . GLN A 1 88 ? -7.484 3.606 11.534 1.00 91.31 88 GLN A N 1
ATOM 670 C CA . GLN A 1 88 ? -7.965 4.610 10.580 1.00 91.31 88 GLN A CA 1
ATOM 671 C C . GLN A 1 88 ? -6.854 5.550 10.079 1.00 91.31 88 GLN A C 1
ATOM 673 O O . GLN A 1 88 ? -6.811 5.859 8.896 1.00 91.31 88 GLN A O 1
ATOM 678 N N . GLN A 1 89 ? -5.923 5.966 10.943 1.00 91.19 89 GLN A N 1
ATOM 679 C CA . GLN A 1 89 ? -4.849 6.895 10.569 1.00 91.19 89 GLN A CA 1
ATOM 680 C C . GLN A 1 89 ? -3.832 6.256 9.611 1.00 91.19 89 GLN A C 1
ATOM 682 O O . GLN A 1 89 ? -3.373 6.903 8.667 1.00 91.19 89 GLN A O 1
ATOM 687 N N . GLN A 1 90 ? -3.500 4.982 9.831 1.00 92.38 90 GLN A N 1
ATOM 688 C CA . GLN A 1 90 ? -2.646 4.193 8.942 1.00 92.38 90 GLN A CA 1
ATOM 689 C C . GLN A 1 90 ? -3.323 3.977 7.585 1.00 92.38 90 GLN A C 1
ATOM 691 O O . GLN A 1 90 ? -2.688 4.122 6.540 1.00 92.38 90 GLN A O 1
ATOM 696 N N . TYR A 1 91 ? -4.619 3.663 7.587 1.00 93.62 91 TYR A N 1
ATOM 697 C CA . TYR A 1 91 ? -5.377 3.497 6.352 1.00 93.62 91 TYR A CA 1
ATOM 698 C C . TYR A 1 91 ? -5.486 4.809 5.562 1.00 93.62 91 TYR A C 1
ATOM 700 O O . TYR A 1 91 ? -5.235 4.824 4.357 1.00 93.62 91 TYR A O 1
ATOM 708 N N . ASP A 1 92 ? -5.788 5.920 6.235 1.00 92.44 92 ASP A N 1
ATOM 709 C CA . ASP A 1 92 ? -5.940 7.232 5.602 1.00 92.44 92 ASP A CA 1
ATOM 710 C C . ASP A 1 92 ? -4.645 7.695 4.929 1.00 92.44 92 ASP A C 1
ATOM 712 O O . ASP A 1 92 ? -4.683 8.221 3.814 1.00 92.44 92 ASP A O 1
ATOM 716 N N . VAL A 1 93 ? -3.486 7.470 5.560 1.00 91.12 93 VAL A N 1
ATOM 717 C CA . VAL A 1 93 ? -2.206 7.864 4.959 1.00 91.12 93 VAL A CA 1
ATOM 718 C C . VAL A 1 93 ? -1.835 6.984 3.764 1.00 91.12 93 VAL A C 1
ATOM 720 O O . VAL A 1 93 ? -1.346 7.504 2.759 1.00 91.12 93 VAL A O 1
ATOM 723 N N . ILE A 1 94 ? -2.131 5.680 3.819 1.00 92.38 94 ILE A N 1
ATOM 724 C CA . ILE A 1 94 ? -1.979 4.780 2.666 1.00 92.38 94 ILE A CA 1
ATOM 725 C C . ILE A 1 94 ? -2.858 5.268 1.517 1.00 92.38 94 ILE A C 1
ATOM 727 O O . ILE A 1 94 ? -2.362 5.470 0.408 1.00 92.38 94 ILE A O 1
ATOM 731 N N . LYS A 1 95 ? -4.139 5.527 1.789 1.00 92.75 95 LYS A N 1
ATOM 732 C CA . LYS A 1 95 ? -5.089 6.016 0.792 1.00 92.75 95 LYS A CA 1
ATOM 733 C C . LYS A 1 95 ? -4.621 7.329 0.168 1.00 92.75 95 LYS A C 1
ATOM 735 O O . LYS A 1 95 ? -4.569 7.426 -1.052 1.00 92.75 95 LYS A O 1
ATOM 740 N N . LYS A 1 96 ? -4.168 8.289 0.981 1.00 90.56 96 LYS A N 1
ATOM 741 C CA . LYS A 1 96 ? -3.615 9.569 0.507 1.00 90.56 96 LYS A CA 1
ATOM 742 C C . LYS A 1 96 ? -2.426 9.378 -0.442 1.00 90.56 96 LYS A C 1
ATOM 744 O O . LYS A 1 96 ? -2.346 10.062 -1.460 1.00 90.56 96 LYS A O 1
ATOM 749 N N . ILE A 1 97 ? -1.506 8.466 -0.126 1.00 89.38 97 ILE A N 1
ATOM 750 C CA . ILE A 1 97 ? -0.326 8.191 -0.962 1.00 89.38 97 ILE A CA 1
ATOM 751 C C . ILE A 1 97 ? -0.734 7.553 -2.293 1.00 89.38 97 ILE A C 1
ATOM 753 O O . ILE A 1 97 ? -0.259 7.983 -3.345 1.00 89.38 97 ILE A O 1
ATOM 757 N N . ILE A 1 98 ? -1.625 6.562 -2.256 1.00 90.69 98 ILE A N 1
ATOM 758 C CA . ILE A 1 98 ? -2.095 5.859 -3.456 1.00 90.69 98 ILE A CA 1
ATOM 759 C C . ILE A 1 98 ? -2.944 6.772 -4.351 1.00 90.69 98 ILE A C 1
ATOM 761 O O . ILE A 1 98 ? -2.753 6.780 -5.569 1.00 90.69 98 ILE A O 1
ATOM 765 N N . ASP A 1 99 ? -3.817 7.592 -3.764 1.00 88.62 99 ASP A N 1
ATOM 766 C CA . ASP A 1 99 ? -4.624 8.570 -4.498 1.00 88.62 99 ASP A CA 1
ATOM 767 C C . ASP A 1 99 ? -3.754 9.644 -5.160 1.00 88.62 99 ASP A C 1
ATOM 769 O O . ASP A 1 99 ? -4.031 10.036 -6.293 1.00 88.62 99 ASP A O 1
ATOM 773 N N . ASN A 1 100 ? -2.682 10.094 -4.494 1.00 85.06 100 ASN A N 1
ATOM 774 C CA . ASN A 1 100 ? -1.747 11.043 -5.097 1.00 85.06 100 ASN A CA 1
ATOM 775 C C . ASN A 1 100 ? -0.939 10.397 -6.231 1.00 85.06 100 ASN A C 1
ATOM 777 O O . ASN A 1 100 ? -0.666 11.043 -7.238 1.00 85.06 100 ASN A O 1
ATOM 781 N N . GLY A 1 101 ? -0.515 9.139 -6.056 1.00 80.88 101 GLY A N 1
ATOM 782 C CA . GLY A 1 101 ? 0.261 8.380 -7.044 1.00 80.88 101 GLY A CA 1
ATOM 783 C C . GLY A 1 101 ? 1.652 8.939 -7.348 1.00 80.88 101 GLY A C 1
ATOM 784 O O . GLY A 1 101 ? 2.343 8.399 -8.204 1.00 80.88 101 GLY A O 1
ATOM 785 N N . LYS A 1 102 ? 2.076 10.005 -6.659 1.00 81.12 102 LYS A N 1
ATOM 786 C CA . LYS A 1 102 ? 3.310 10.749 -6.926 1.00 81.12 102 LYS A CA 1
ATOM 787 C C . LYS A 1 102 ? 4.073 11.061 -5.650 1.00 81.12 102 LYS A C 1
ATOM 789 O O . LYS A 1 102 ? 3.478 11.262 -4.586 1.00 81.12 102 LYS A O 1
ATOM 794 N N . VAL A 1 103 ? 5.389 11.183 -5.779 1.00 77.06 103 VAL A N 1
ATOM 795 C CA . VAL A 1 103 ? 6.300 11.644 -4.720 1.00 77.06 103 VAL A CA 1
ATOM 796 C C . VAL A 1 103 ? 7.246 12.718 -5.247 1.00 77.06 103 VAL A C 1
ATOM 798 O O . VAL A 1 103 ? 7.547 12.753 -6.436 1.00 77.06 103 VAL A O 1
ATOM 801 N N . LYS A 1 104 ? 7.730 13.598 -4.363 1.00 76.81 104 LYS A N 1
ATOM 802 C CA . LYS A 1 104 ? 8.681 14.660 -4.723 1.00 76.81 104 LYS A CA 1
ATOM 803 C C . LYS A 1 104 ? 10.107 14.297 -4.312 1.00 76.81 104 LYS A C 1
ATOM 805 O O . LYS A 1 104 ? 10.477 14.496 -3.156 1.00 76.81 104 LYS A O 1
ATOM 810 N N . VAL A 1 105 ? 10.918 13.851 -5.265 1.00 71.50 105 VAL A N 1
ATOM 811 C CA . VAL A 1 105 ? 12.338 13.524 -5.072 1.00 71.50 105 VAL A CA 1
ATOM 812 C C . VAL A 1 105 ? 13.181 14.667 -5.634 1.00 71.50 105 VAL A C 1
ATOM 814 O O . VAL A 1 105 ? 13.022 15.030 -6.792 1.00 71.50 105 VAL A O 1
ATOM 817 N N . GLN A 1 106 ? 14.075 15.258 -4.832 1.00 75.69 106 GLN A N 1
ATOM 818 C CA . GLN A 1 106 ? 15.018 16.302 -5.291 1.00 75.69 106 GLN A CA 1
ATOM 819 C C . GLN A 1 106 ? 14.354 17.436 -6.112 1.00 75.69 106 GLN A C 1
ATOM 821 O O . GLN A 1 106 ? 14.856 17.858 -7.148 1.00 75.69 106 GLN A O 1
ATOM 826 N N . ASN A 1 107 ? 13.206 17.935 -5.642 1.00 73.88 107 ASN A N 1
ATOM 827 C CA . ASN A 1 107 ? 12.371 18.944 -6.313 1.00 73.88 107 ASN A CA 1
ATOM 828 C C . ASN A 1 107 ? 11.676 18.533 -7.622 1.00 73.88 107 ASN A C 1
ATOM 830 O O . ASN A 1 107 ? 11.009 19.375 -8.221 1.00 73.88 107 ASN A O 1
ATOM 834 N N . GLN A 1 108 ? 11.729 17.263 -8.012 1.00 78.06 108 GLN A N 1
ATOM 835 C CA . GLN A 1 108 ? 10.970 16.717 -9.135 1.00 78.06 108 GLN A CA 1
ATOM 836 C C . GLN A 1 108 ? 9.829 15.833 -8.631 1.00 78.06 108 GLN A C 1
ATOM 838 O O . GLN A 1 108 ? 10.014 15.034 -7.713 1.00 78.06 108 GLN A O 1
ATOM 843 N N . GLU A 1 109 ? 8.642 15.987 -9.215 1.00 82.94 109 GLU A N 1
ATOM 844 C CA . GLU A 1 109 ? 7.550 15.037 -9.006 1.00 82.94 109 GLU A CA 1
ATOM 845 C C . GLU A 1 109 ? 7.765 13.814 -9.893 1.00 82.94 109 GLU A C 1
ATOM 847 O O . GLU A 1 109 ? 8.001 13.944 -11.093 1.00 82.94 109 GLU A O 1
ATOM 852 N N . ILE A 1 110 ? 7.691 12.634 -9.286 1.00 81.25 110 ILE A N 1
ATOM 853 C CA . ILE A 1 110 ? 7.873 11.345 -9.946 1.00 81.25 110 ILE A CA 1
ATOM 854 C C . ILE A 1 110 ? 6.634 10.499 -9.671 1.00 81.25 110 ILE A C 1
ATOM 856 O O . ILE A 1 110 ? 6.195 10.393 -8.519 1.00 81.25 110 ILE A O 1
ATOM 860 N N . ASP A 1 111 ? 6.088 9.891 -10.722 1.00 82.94 111 ASP A N 1
ATOM 861 C CA . ASP A 1 111 ? 5.009 8.915 -10.606 1.00 82.94 111 ASP A CA 1
ATOM 8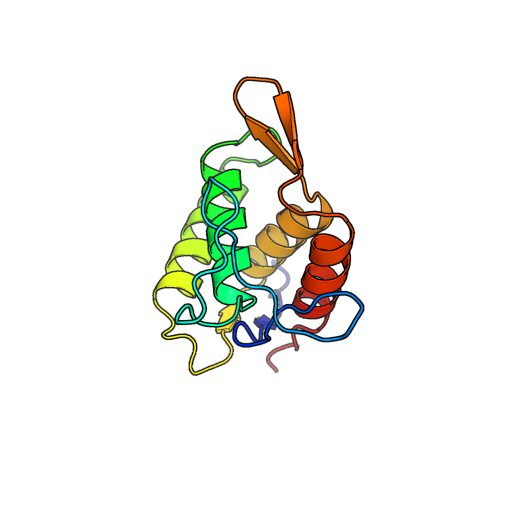62 C C . ASP A 1 111 ? 5.521 7.652 -9.895 1.00 82.94 111 ASP A C 1
ATOM 864 O O . ASP A 1 111 ? 6.547 7.072 -10.257 1.00 82.94 111 ASP A O 1
ATOM 868 N N . LEU A 1 112 ? 4.811 7.227 -8.849 1.00 78.56 112 LEU A N 1
ATOM 869 C CA . LEU A 1 112 ? 5.118 6.001 -8.108 1.00 78.56 112 LEU A CA 1
ATOM 870 C C . LEU A 1 112 ? 4.808 4.747 -8.928 1.00 78.56 112 LEU A C 1
ATOM 872 O O . LEU A 1 112 ? 5.455 3.714 -8.742 1.00 78.56 112 LEU A O 1
ATOM 876 N N . PHE A 1 113 ? 3.807 4.854 -9.798 1.00 81.81 113 PHE A N 1
ATOM 877 C CA . PHE A 1 113 ? 3.199 3.753 -10.525 1.00 81.81 113 PHE A CA 1
ATOM 878 C C . PHE A 1 113 ? 2.882 4.186 -11.951 1.00 81.81 113 PHE A C 1
ATOM 880 O O . PHE A 1 113 ? 2.614 5.359 -12.217 1.00 81.81 113 PHE A O 1
ATOM 887 N N . THR A 1 114 ? 2.831 3.224 -12.863 1.00 83.06 114 THR A N 1
ATOM 888 C CA . THR A 1 114 ? 2.125 3.423 -14.128 1.00 83.06 114 THR A CA 1
ATOM 889 C C . THR A 1 114 ? 0.636 3.680 -13.864 1.00 83.06 114 THR A C 1
ATOM 891 O O . THR A 1 114 ? 0.095 3.306 -12.821 1.00 83.06 114 THR A O 1
ATOM 894 N N . LEU A 1 115 ? -0.066 4.284 -14.828 1.00 82.06 115 LEU A N 1
ATOM 895 C CA . LEU A 1 115 ? -1.502 4.573 -14.700 1.00 82.06 115 LEU A CA 1
ATOM 896 C C . LEU A 1 115 ? -2.334 3.315 -14.376 1.00 82.06 115 LEU A C 1
ATOM 898 O O . LEU A 1 115 ? -3.304 3.381 -13.625 1.00 82.06 115 LEU A O 1
ATOM 902 N N . VAL A 1 116 ? -1.938 2.176 -14.945 1.00 78.81 116 VAL A N 1
ATOM 903 C CA . VAL A 1 116 ? -2.617 0.879 -14.805 1.00 78.81 116 VAL A CA 1
ATOM 904 C C . VAL A 1 116 ? -2.485 0.355 -13.388 1.00 78.81 116 VAL A C 1
ATOM 906 O O . VAL A 1 116 ? -3.482 0.068 -12.729 1.00 78.81 116 VAL A O 1
ATOM 909 N N . GLU A 1 117 ? -1.242 0.302 -12.910 1.00 83.25 117 GLU A N 1
ATOM 910 C CA . GLU A 1 117 ? -0.924 -0.088 -11.544 1.00 83.25 117 GLU A CA 1
ATOM 911 C C . GLU A 1 117 ? -1.676 0.816 -10.569 1.00 83.25 117 GLU A C 1
ATOM 913 O O . GLU A 1 117 ? -2.350 0.314 -9.676 1.00 83.25 117 GLU A O 1
ATOM 918 N N . GLN A 1 118 ? -1.659 2.138 -10.772 1.00 86.38 118 GLN A N 1
ATOM 919 C CA . GLN A 1 118 ? -2.332 3.073 -9.871 1.00 86.38 118 GLN A CA 1
ATOM 920 C C . GLN A 1 118 ? -3.837 2.793 -9.741 1.00 86.38 118 GLN A C 1
ATOM 922 O O . GLN A 1 118 ? -4.362 2.775 -8.626 1.00 86.38 118 GLN A O 1
ATOM 927 N N . GLN A 1 119 ? -4.539 2.558 -10.853 1.00 88.38 119 GLN A N 1
ATOM 928 C CA . GLN A 1 119 ? -5.974 2.261 -10.824 1.00 88.38 119 GLN A CA 1
ATOM 929 C C . GLN A 1 119 ? -6.269 0.945 -10.100 1.00 88.38 119 GLN A C 1
ATOM 931 O O . GLN A 1 119 ? -7.177 0.897 -9.268 1.00 88.38 119 GLN A O 1
ATOM 936 N N . GLN A 1 120 ? -5.488 -0.100 -10.375 1.00 90.56 120 GLN A N 1
ATOM 937 C CA . GLN A 1 120 ? -5.664 -1.397 -9.731 1.00 90.56 120 GLN A CA 1
ATOM 938 C C . GLN A 1 120 ? -5.360 -1.329 -8.228 1.00 90.56 120 GLN A C 1
ATOM 940 O O . GLN A 1 120 ? -6.165 -1.778 -7.415 1.00 90.56 120 GLN A O 1
ATOM 945 N N . ILE A 1 121 ? -4.241 -0.713 -7.840 1.00 91.81 121 ILE A N 1
ATOM 946 C CA . ILE A 1 121 ? -3.846 -0.550 -6.433 1.00 91.81 121 ILE A CA 1
ATOM 947 C C . ILE A 1 121 ? -4.919 0.223 -5.671 1.00 91.81 121 ILE A C 1
ATOM 949 O O . ILE A 1 121 ? -5.291 -0.166 -4.564 1.00 91.81 121 ILE A O 1
ATOM 953 N N . LYS A 1 122 ? -5.458 1.290 -6.271 1.00 93.75 122 LYS A N 1
ATOM 954 C CA . LYS A 1 122 ? -6.552 2.057 -5.678 1.00 93.75 122 LYS A CA 1
ATOM 955 C C . LYS A 1 122 ? -7.777 1.187 -5.418 1.00 93.75 122 LYS A C 1
ATOM 957 O O . LYS A 1 122 ? -8.295 1.212 -4.309 1.00 93.75 122 LYS A O 1
ATOM 962 N N . GLN A 1 123 ? -8.205 0.389 -6.396 1.00 93.50 123 GLN A N 1
ATOM 963 C CA . GLN A 1 123 ? -9.334 -0.529 -6.217 1.00 93.50 123 GLN A CA 1
ATOM 964 C C . GLN A 1 123 ? -9.086 -1.518 -5.072 1.00 93.50 123 GLN A C 1
ATOM 966 O O . GLN A 1 123 ? -9.968 -1.722 -4.241 1.00 93.50 123 GLN A O 1
ATOM 971 N N . MET A 1 124 ? -7.880 -2.084 -4.983 1.00 94.75 124 MET A N 1
ATOM 972 C CA . MET A 1 124 ? -7.518 -3.023 -3.917 1.00 94.75 124 MET A CA 1
ATOM 973 C C . MET A 1 124 ? -7.518 -2.367 -2.527 1.00 94.75 124 MET A C 1
ATOM 975 O O . MET A 1 124 ? -7.950 -2.989 -1.558 1.00 94.75 124 MET A O 1
ATOM 979 N N . VAL A 1 125 ? -7.058 -1.115 -2.417 1.00 94.75 125 VAL A N 1
ATOM 980 C CA . VAL A 1 125 ? -7.064 -0.344 -1.159 1.00 94.75 125 VAL A CA 1
ATOM 981 C C . VAL A 1 125 ? -8.475 0.112 -0.777 1.00 94.75 125 VAL A C 1
ATOM 983 O O . VAL A 1 125 ? -8.841 0.080 0.400 1.00 94.75 125 VAL A O 1
ATOM 986 N N . ASP A 1 126 ? -9.289 0.514 -1.751 1.00 94.75 126 ASP A N 1
ATOM 987 C CA . ASP A 1 126 ? -10.679 0.929 -1.537 1.00 94.75 126 ASP A CA 1
ATOM 988 C C . ASP A 1 126 ? -11.588 -0.245 -1.147 1.00 94.7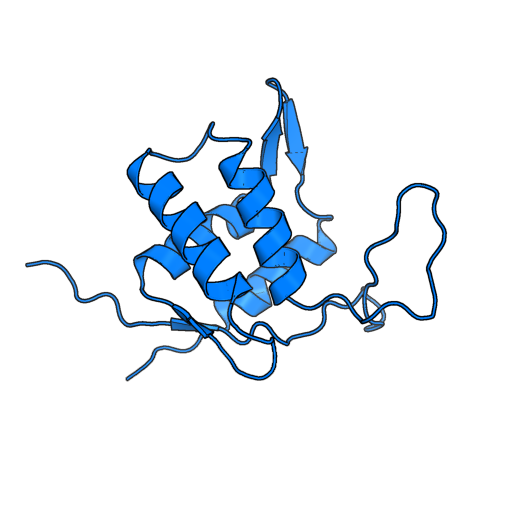5 126 ASP A C 1
ATOM 990 O O . ASP A 1 126 ? -12.597 -0.036 -0.474 1.00 94.75 126 ASP A O 1
ATOM 994 N N . ALA A 1 127 ? -11.205 -1.475 -1.500 1.00 94.12 127 ALA A N 1
ATOM 995 C CA . ALA A 1 127 ? -11.891 -2.701 -1.099 1.00 94.12 127 ALA A CA 1
ATOM 996 C C . ALA A 1 127 ? -11.669 -3.094 0.378 1.00 94.12 127 ALA A C 1
ATOM 998 O O . ALA A 1 127 ? -12.223 -4.099 0.817 1.00 94.12 127 ALA A O 1
ATOM 999 N N . ALA A 1 128 ? -10.882 -2.332 1.151 1.00 93.31 128 ALA A N 1
ATOM 1000 C CA . ALA A 1 128 ? -10.654 -2.621 2.565 1.00 93.31 128 ALA A CA 1
ATOM 1001 C C . ALA A 1 128 ? -11.959 -2.593 3.381 1.00 93.31 128 ALA A C 1
ATOM 1003 O O . ALA A 1 128 ? -12.703 -1.602 3.392 1.00 93.31 128 ALA A O 1
ATOM 1004 N N . GLU A 1 129 ? -12.206 -3.671 4.117 1.00 92.50 129 GLU A N 1
ATOM 1005 C CA . GLU A 1 129 ? -13.433 -3.859 4.885 1.00 92.50 129 GLU A CA 1
ATOM 1006 C C . GLU A 1 129 ? -13.376 -3.104 6.218 1.00 92.50 129 GLU A C 1
ATOM 1008 O O . GLU A 1 129 ? -12.308 -2.888 6.790 1.00 92.50 129 GLU A O 1
ATOM 1013 N N . ASN A 1 130 ? -14.535 -2.696 6.737 1.00 89.75 130 ASN A N 1
ATOM 1014 C CA . ASN A 1 130 ? -14.613 -2.190 8.107 1.00 89.75 130 ASN A CA 1
ATOM 1015 C C . ASN A 1 130 ? -14.525 -3.362 9.083 1.00 89.75 130 ASN A C 1
ATOM 1017 O O . ASN A 1 130 ? -15.302 -4.312 8.967 1.00 89.75 130 ASN A O 1
ATOM 1021 N N . VAL A 1 131 ? -13.660 -3.246 10.085 1.00 86.31 131 VAL A N 1
ATOM 1022 C CA . VAL A 1 131 ? -13.688 -4.140 11.245 1.00 86.31 131 VAL A CA 1
ATOM 1023 C C . VAL A 1 131 ? -14.830 -3.692 12.160 1.00 86.31 131 VAL A C 1
ATOM 1025 O O . VAL A 1 131 ? -14.960 -2.500 12.454 1.00 86.31 131 VAL A O 1
ATOM 1028 N N . LYS A 1 132 ? -15.709 -4.634 12.511 1.00 65.69 132 LYS A N 1
ATOM 1029 C CA . LYS A 1 132 ? -16.890 -4.415 13.359 1.00 65.69 132 LYS A CA 1
ATOM 1030 C C . LYS A 1 132 ? -16.586 -4.662 14.826 1.00 65.69 132 LYS A C 1
ATOM 1032 O O . LYS A 1 132 ? -15.801 -5.594 15.098 1.00 65.69 132 LYS A O 1
#

Radius of gyration: 15.05 Å; chains: 1; bounding box: 35×36×41 Å

Secondary structure (DSSP, 8-state):
----PPPEEE-TTPBPB-TTSPBP----TTS---TTSPP-BHHHHHHHHHHHHHH-GGG--HHHHHHHHHHHHHHHHS-SSS-EEE-HHHHHHHHHHHHH-EEEETTEEEESS-HHHHHHHHHHHHTPEEP-

Sequence (132 aa):
MAKEGTNKLLDIRQVLTDFEGKPLKFQEVDGQVLADRPDTTLKHVLLRALASANNSSANLTDAEKMNVYDAGKFIGIHQGSDPVELNQQQYDVIKKIIDNGKVKVQNQEIDLFTLVEQQQIKQMVDAAENVK

Foldseek 3Di:
DDPQQFWWWALQLAFDADPVRHFDDPDDPPGDDPPPDDGDTSLNLLLLLLVLCLQFVPPDDPVLNVLSVVLNVQSVPPPSPGTGTGGRSNLVSSLVSLVVQWGQDPNDIDGSDDPRRSVVSNVSSVPIDGDD

pLDDT: mean 81.26, std 13.63, range [38.56, 94.75]